Protein AF-D2S4V4-F1 (afdb_monomer)

Foldseek 3Di:
DPPPVVVVVVVVVPPPPPPDPDPDPFDDDDDDDDDDPPPGDDDFDAWAQAAWEWDWDDDPQDKIKIKTKDFFTQRPVRHTFQWKQKDKDFDADPDDQPDWQQQDAQALNDGRTRGAPDRPDRMDIIMGMDSDDRHWMKMWMWGHHNPDIHHIYPIYDTDD

Secondary structure (DSSP, 8-state):
--SSHHHHHHHHTTS----PPPPP--------SSS------PPPPP---SPPEEEEE--TTSPEEEEEEEEPP-TBTTBPPSEEEEEEEESS------EESTT-EEETTEEEEE--S-TTSSEEEEEEEESS---SEEEEEEEEETTEE-PPPPPPPPB-

Solvent-accessible surface area (backbone atoms only — not comparable to full-atom values): 9444 Å² total; per-residue (Å²): 142,73,78,69,64,60,62,54,57,64,62,64,70,71,72,76,69,75,85,66,81,74,79,75,89,75,77,77,80,91,72,96,60,98,62,90,75,82,74,70,76,71,84,74,46,70,33,50,63,68,47,35,50,72,50,75,44,71,51,84,80,45,61,28,38,37,44,40,35,37,71,53,37,44,56,63,91,68,40,53,34,60,26,30,37,58,47,78,48,39,73,65,42,87,74,74,69,84,31,60,54,38,32,38,41,73,44,81,84,41,71,32,29,24,63,58,95,57,46,82,41,73,56,48,74,37,33,39,42,42,61,70,80,36,56,46,33,30,37,29,48,20,37,21,48,75,77,47,70,48,39,61,19,37,62,24,72,76,43,111

Nearest PDB structures (foldseek):
  3wyr-assembly1_A  TM=5.298E-01  e=1.414E+00  Homo sapiens
  7uwk-assembly1_K  TM=3.958E-01  e=1.198E+00  Homo sapiens
  6hn5-assembly1_F  TM=3.243E-01  e=8.131E-01  Homo sapiens
  7uwk-assembly1_D  TM=3.938E-01  e=2.599E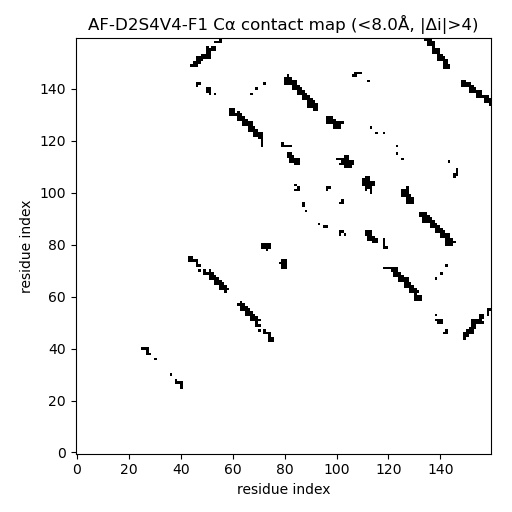+00  Homo sapiens

Sequence (160 aa):
MHSRLLAVLALLALAAGAPGPLPEAAAAWAVSGAGPATGAATVMPAGSPVAPTVSAEGVYPAARTFTVTWNTARPFGGRPATGYVLTRTATLSSAAMDTGTCRGTVTDGVPGVYVPASPGAATQTCTDSTTLYLGAVRYTVTPVHGRWVGAASAASAAVF

Radius of gyration: 24.33 Å; Cα contacts (8 Å, |Δi|>4): 304; chains: 1; bounding box: 82×25×61 Å

Organism: Geodermatophilus obscurus (strain ATCC 25078 / DSM 43160 / JCM 3152 / CCUG 61914 / KCC A-0152 / KCTC 9177 / NBRC 13315 / NRRL B-3577 / G-20) (NCBI:txid526225)

Mean predicted aligned error: 13.36 Å

pLDDT: mean 79.14, std 20.1, range [39.47, 97.94]

Structure (mmCIF, N/CA/C/O backbone):
data_AF-D2S4V4-F1
#
_entry.id   AF-D2S4V4-F1
#
loop_
_atom_site.group_PDB
_atom_site.id
_atom_site.type_symbol
_atom_site.label_atom_id
_atom_site.label_alt_id
_atom_site.label_comp_id
_atom_site.label_asym_id
_atom_site.label_entity_id
_atom_site.label_seq_id
_atom_site.pdbx_PDB_ins_code
_atom_site.Cartn_x
_atom_site.Cartn_y
_atom_site.Cartn_z
_atom_site.occupancy
_atom_site.B_iso_or_equiv
_atom_site.auth_seq_id
_atom_site.auth_comp_id
_atom_site.auth_asym_id
_atom_site.auth_atom_id
_atom_site.pdbx_PDB_model_num
ATOM 1 N N . MET A 1 1 ? -64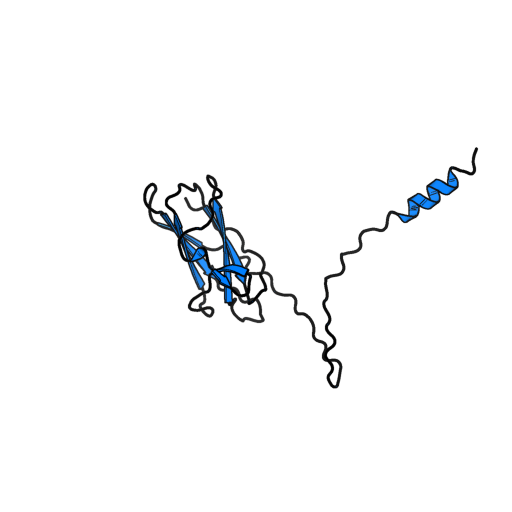.464 3.480 -26.922 1.00 50.47 1 MET A N 1
ATOM 2 C CA . MET A 1 1 ? -62.983 3.390 -26.948 1.00 50.47 1 MET A CA 1
ATOM 3 C C . MET A 1 1 ? -62.285 4.527 -26.171 1.00 50.47 1 MET A C 1
ATOM 5 O O . MET A 1 1 ? -61.149 4.836 -26.480 1.00 50.47 1 MET A O 1
ATOM 9 N N . HIS A 1 2 ? -62.901 5.109 -25.126 1.00 48.31 2 HIS A N 1
ATOM 10 C CA . HIS A 1 2 ? -62.308 6.217 -24.344 1.00 48.31 2 HIS A CA 1
ATOM 11 C C . HIS A 1 2 ? -62.018 5.876 -22.863 1.00 48.31 2 HIS A C 1
ATOM 13 O O . HIS A 1 2 ? -61.277 6.596 -22.208 1.00 48.31 2 HIS A O 1
ATOM 19 N N . SER A 1 3 ? -62.520 4.752 -22.332 1.00 50.19 3 SER A N 1
ATOM 20 C CA . SER A 1 3 ? -62.363 4.404 -20.901 1.00 50.19 3 SER A CA 1
ATOM 21 C C . SER A 1 3 ? -61.163 3.516 -20.562 1.00 50.19 3 SER A C 1
ATOM 23 O O . SER A 1 3 ? -60.927 3.255 -19.389 1.00 50.19 3 SER A O 1
ATOM 25 N N . ARG A 1 4 ? -60.396 3.029 -21.549 1.00 41.81 4 ARG A N 1
ATOM 26 C CA . ARG A 1 4 ? -59.207 2.189 -21.287 1.00 41.81 4 ARG A CA 1
ATOM 27 C C . ARG A 1 4 ? -57.898 2.980 -21.200 1.00 41.81 4 ARG A C 1
ATOM 29 O O . ARG A 1 4 ? -56.954 2.487 -20.601 1.00 41.81 4 ARG A O 1
ATOM 36 N N . LEU A 1 5 ? -57.853 4.203 -21.735 1.00 44.34 5 LEU A N 1
ATOM 37 C CA . LEU A 1 5 ? -56.656 5.054 -21.692 1.00 44.34 5 LEU A CA 1
ATOM 38 C C . LEU A 1 5 ? -56.436 5.715 -20.320 1.00 44.34 5 LEU A C 1
ATOM 40 O O . LEU A 1 5 ? -55.294 5.872 -19.8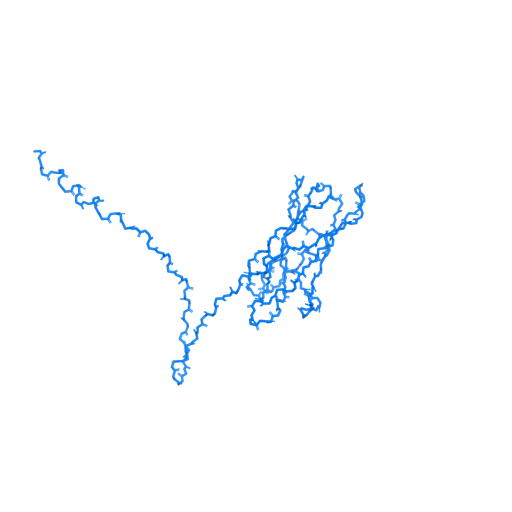98 1.00 44.34 5 LEU A O 1
ATOM 44 N N . LEU A 1 6 ? -57.509 6.043 -19.591 1.00 45.16 6 LEU A N 1
ATOM 45 C CA . LEU A 1 6 ? -57.411 6.689 -18.274 1.00 45.16 6 LEU A CA 1
ATOM 46 C C . LEU A 1 6 ? -56.884 5.749 -17.177 1.00 45.16 6 LEU A C 1
ATOM 48 O O . LEU A 1 6 ? -56.154 6.190 -16.295 1.00 45.16 6 LEU A O 1
ATOM 52 N N . ALA A 1 7 ? -57.185 4.450 -17.261 1.00 45.41 7 ALA A N 1
ATOM 53 C CA . ALA A 1 7 ? -56.696 3.462 -16.297 1.00 45.41 7 ALA A CA 1
ATOM 54 C C . ALA A 1 7 ? -55.183 3.195 -16.423 1.00 45.41 7 ALA A C 1
ATOM 56 O O . ALA A 1 7 ? -54.532 2.875 -15.433 1.00 45.41 7 ALA A O 1
ATOM 57 N N . VAL A 1 8 ? -54.610 3.360 -17.621 1.00 48.16 8 VAL A N 1
ATOM 58 C CA . VAL A 1 8 ? -53.173 3.132 -17.855 1.00 48.16 8 VAL A CA 1
ATOM 59 C C . VAL A 1 8 ? -52.338 4.321 -17.367 1.00 48.16 8 VAL A C 1
ATOM 61 O O . VAL A 1 8 ? -51.286 4.122 -16.767 1.00 48.16 8 VAL A O 1
ATOM 64 N N . LEU A 1 9 ? -52.834 5.553 -17.530 1.00 44.16 9 LEU A N 1
ATOM 65 C CA . LEU A 1 9 ? -52.153 6.761 -17.041 1.00 44.16 9 LEU A CA 1
ATOM 66 C C . LEU A 1 9 ? -52.116 6.856 -15.506 1.00 44.16 9 LEU A C 1
ATOM 68 O O . LEU A 1 9 ? -51.138 7.358 -14.959 1.00 44.16 9 LEU A O 1
ATOM 72 N N . ALA A 1 10 ? -53.121 6.320 -14.805 1.00 44.56 10 ALA A N 1
ATOM 73 C CA . ALA A 1 10 ? -53.131 6.295 -13.341 1.00 44.56 10 ALA A CA 1
ATOM 74 C C . ALA A 1 10 ? -52.120 5.296 -12.738 1.00 44.56 10 ALA A C 1
ATOM 76 O O . ALA A 1 10 ? -51.615 5.535 -11.643 1.00 44.56 10 ALA A O 1
ATOM 77 N N . LEU A 1 11 ? -51.775 4.209 -13.445 1.00 42.97 11 LEU A N 1
ATOM 78 C CA . LEU A 1 11 ? -50.774 3.244 -12.966 1.00 42.97 11 LEU A CA 1
ATOM 79 C C . LEU A 1 11 ? -49.322 3.701 -13.187 1.00 42.97 11 LEU A C 1
ATOM 81 O O . LEU A 1 11 ? -48.438 3.296 -12.437 1.00 42.97 11 LEU A O 1
ATOM 85 N N . LEU A 1 12 ? -49.061 4.553 -14.180 1.00 39.47 12 LEU A N 1
ATOM 86 C CA . LEU A 1 12 ? -47.707 5.044 -14.481 1.00 39.47 12 LEU A CA 1
ATOM 87 C C . LEU A 1 12 ? -47.233 6.169 -13.546 1.00 39.47 12 LEU A C 1
ATOM 89 O O . LEU A 1 12 ? -46.035 6.431 -13.473 1.00 39.47 12 LEU A O 1
ATOM 93 N N . ALA A 1 13 ? -48.137 6.793 -12.787 1.00 43.94 13 ALA A N 1
ATOM 94 C CA . ALA A 1 13 ? -47.791 7.855 -11.842 1.00 43.94 13 ALA A CA 1
ATOM 95 C C . ALA A 1 13 ? -47.228 7.347 -10.496 1.00 43.94 13 ALA A C 1
ATOM 97 O O . ALA A 1 13 ? -46.695 8.145 -9.730 1.00 43.94 13 ALA A O 1
ATOM 98 N N . LEU A 1 14 ? -47.303 6.041 -10.199 1.00 45.00 14 LEU A N 1
ATOM 99 C CA . LEU A 1 14 ? -46.824 5.476 -8.924 1.00 45.00 14 LEU A CA 1
ATOM 100 C C . LEU A 1 14 ? -45.382 4.939 -8.951 1.00 45.00 14 LEU A C 1
ATOM 102 O O . LEU A 1 14 ? -44.865 4.553 -7.907 1.00 45.00 14 LEU A O 1
ATOM 106 N N . ALA A 1 15 ? -44.717 4.907 -10.109 1.00 43.66 15 ALA A N 1
ATOM 107 C CA . ALA A 1 15 ? -43.388 4.295 -10.239 1.00 43.66 15 ALA A CA 1
ATOM 108 C C . ALA A 1 15 ? -42.215 5.288 -10.123 1.00 43.66 15 ALA A C 1
ATOM 110 O O . ALA A 1 15 ? -41.062 4.868 -10.091 1.00 43.66 15 ALA A O 1
ATOM 111 N N . ALA A 1 16 ? -42.482 6.594 -10.027 1.00 45.94 16 ALA A N 1
ATOM 112 C CA . ALA A 1 16 ? -41.454 7.623 -9.858 1.00 45.94 16 ALA A CA 1
ATOM 113 C C . ALA A 1 16 ? -41.247 7.980 -8.374 1.00 45.94 16 ALA A C 1
ATOM 115 O O . ALA A 1 16 ? -41.271 9.145 -7.983 1.00 45.94 16 ALA A O 1
ATOM 116 N N . GLY A 1 17 ? -41.060 6.965 -7.529 1.00 42.53 17 GLY A N 1
ATOM 117 C CA . GLY A 1 17 ? -40.473 7.170 -6.211 1.00 42.53 17 GLY A CA 1
ATOM 118 C C . GLY A 1 17 ? -38.992 7.472 -6.399 1.00 42.53 17 GLY A C 1
ATOM 119 O O . GLY A 1 17 ? -38.233 6.590 -6.795 1.00 42.53 17 GLY A O 1
ATOM 120 N N . ALA A 1 18 ? -38.584 8.720 -6.167 1.00 49.22 18 ALA A N 1
ATOM 121 C CA . ALA A 1 18 ? -37.174 9.080 -6.101 1.00 49.22 18 ALA A CA 1
ATOM 122 C C . ALA A 1 18 ? -36.449 8.112 -5.146 1.00 49.22 18 ALA A C 1
ATOM 124 O O . ALA A 1 18 ? -36.983 7.841 -4.064 1.00 49.22 18 ALA A O 1
ATOM 125 N N . PRO A 1 19 ? -35.264 7.579 -5.496 1.00 46.03 19 PRO A N 1
ATOM 126 C CA . PRO A 1 19 ? -34.482 6.821 -4.539 1.00 46.03 19 PRO A CA 1
ATOM 127 C C . PRO A 1 19 ? -34.076 7.796 -3.433 1.00 46.03 19 PRO A C 1
ATOM 129 O O . PRO A 1 19 ? -33.209 8.649 -3.621 1.00 46.03 19 PRO A O 1
ATOM 132 N N . GLY A 1 20 ? -34.757 7.714 -2.290 1.00 55.31 20 GLY A N 1
ATOM 133 C CA . GLY A 1 20 ? -34.276 8.336 -1.066 1.00 55.31 20 GLY A CA 1
ATOM 134 C C . GLY A 1 20 ? -32.854 7.843 -0.777 1.00 55.31 20 GLY A C 1
ATOM 135 O O . GLY A 1 20 ? -32.475 6.764 -1.249 1.00 55.31 20 GLY A O 1
ATOM 136 N N . PRO A 1 21 ? -32.044 8.620 -0.039 1.00 53.66 21 PRO A N 1
ATOM 137 C CA . PRO A 1 21 ? -30.717 8.172 0.351 1.00 53.66 21 PRO A CA 1
ATOM 138 C C . PRO A 1 21 ? -30.838 6.792 1.002 1.00 53.66 21 PRO A C 1
ATOM 140 O O . PRO A 1 21 ? -31.703 6.578 1.855 1.00 53.66 21 PRO A O 1
ATOM 143 N N . LEU A 1 22 ? -30.016 5.848 0.530 1.00 49.88 22 LEU A N 1
ATOM 144 C CA . LEU A 1 22 ? -29.941 4.497 1.079 1.00 49.88 22 LEU A CA 1
ATOM 145 C C . LEU A 1 22 ? -29.850 4.612 2.607 1.00 49.88 22 LEU A C 1
ATOM 147 O O . LEU A 1 22 ? -29.037 5.415 3.076 1.00 49.88 22 LEU A O 1
ATOM 151 N N . PRO A 1 23 ? -30.661 3.869 3.384 1.00 48.50 23 PRO A N 1
ATOM 152 C CA . PRO A 1 23 ? -30.498 3.867 4.825 1.00 48.50 23 PRO A CA 1
ATOM 153 C C . PRO A 1 23 ? -29.054 3.468 5.119 1.00 48.50 23 PRO A C 1
ATOM 155 O O . PRO A 1 23 ? -28.593 2.404 4.696 1.00 48.50 23 PRO A O 1
ATOM 158 N N . GLU A 1 24 ? -28.327 4.360 5.789 1.00 52.94 24 GLU A N 1
ATOM 159 C CA . GLU A 1 24 ? -27.032 4.045 6.369 1.00 52.94 24 GLU A CA 1
ATOM 160 C C . GLU A 1 24 ? -27.220 2.764 7.184 1.00 52.94 24 GLU A C 1
ATOM 162 O O . GLU A 1 24 ? -28.155 2.664 7.983 1.00 52.94 24 GLU A O 1
ATOM 167 N N . ALA A 1 25 ? -26.415 1.739 6.900 1.00 47.47 25 ALA A N 1
ATOM 168 C CA . ALA A 1 25 ? -26.528 0.444 7.552 1.00 47.47 25 ALA A CA 1
ATOM 169 C C . ALA A 1 25 ? -26.142 0.587 9.034 1.00 47.47 25 ALA A C 1
ATOM 171 O O . ALA A 1 25 ? -25.008 0.334 9.429 1.00 47.47 25 ALA A O 1
ATOM 172 N N . ALA A 1 26 ? -27.090 1.027 9.856 1.00 52.75 26 ALA A N 1
ATOM 173 C CA . ALA A 1 26 ? -26.942 1.142 11.292 1.00 52.75 26 ALA A CA 1
ATOM 174 C C . ALA A 1 26 ? -27.305 -0.204 11.928 1.00 52.75 26 ALA A C 1
ATOM 176 O O . ALA A 1 26 ? -28.470 -0.595 11.988 1.00 52.75 26 ALA A O 1
ATOM 177 N N . ALA A 1 27 ? -26.295 -0.930 12.402 1.00 47.78 27 ALA A N 1
ATOM 178 C CA . ALA A 1 27 ? -26.500 -2.105 13.237 1.00 47.78 27 ALA A CA 1
ATOM 179 C C . ALA A 1 27 ? -26.632 -1.662 14.702 1.00 47.78 27 ALA A C 1
ATOM 181 O O . ALA A 1 27 ? -25.669 -1.171 15.291 1.00 47.78 27 ALA A O 1
ATOM 182 N N . ALA A 1 28 ? -27.816 -1.841 15.291 1.00 49.47 28 ALA A N 1
ATOM 183 C CA . ALA A 1 28 ? -28.050 -1.670 16.722 1.00 49.47 28 ALA A CA 1
ATOM 184 C C . ALA A 1 28 ? -28.248 -3.048 17.365 1.00 49.47 28 ALA A C 1
ATOM 186 O O . ALA A 1 28 ? -29.117 -3.812 16.948 1.00 49.47 28 ALA A O 1
ATOM 187 N N . TRP A 1 29 ? -27.448 -3.368 18.382 1.00 48.81 29 TRP A N 1
ATOM 188 C CA . TRP A 1 29 ? -27.580 -4.606 19.151 1.00 48.81 29 TRP A CA 1
ATOM 189 C C . TRP A 1 29 ? -28.123 -4.262 20.538 1.00 48.81 29 TRP A C 1
ATOM 191 O O . TRP A 1 29 ? -27.530 -3.456 21.254 1.00 48.81 29 TRP A O 1
ATOM 201 N N . ALA A 1 30 ? -29.257 -4.854 20.918 1.00 44.78 30 ALA A N 1
ATOM 202 C CA . ALA A 1 30 ? -29.805 -4.704 22.261 1.00 44.78 30 ALA A CA 1
ATOM 203 C C . ALA A 1 30 ? -28.958 -5.523 23.248 1.00 44.78 30 ALA A C 1
ATOM 205 O O . ALA A 1 30 ? -28.883 -6.745 23.136 1.00 44.78 30 ALA A O 1
ATOM 206 N N . VAL A 1 31 ? -28.319 -4.859 24.212 1.00 51.66 31 VAL A N 1
ATOM 207 C CA . VAL A 1 31 ? -27.613 -5.522 25.317 1.00 51.66 31 VAL A CA 1
ATOM 208 C C . VAL A 1 31 ? -28.526 -5.501 26.541 1.00 51.66 31 VAL A C 1
ATOM 210 O O . VAL A 1 31 ? -29.024 -4.445 26.925 1.00 51.66 31 VAL A O 1
ATOM 213 N N . SER A 1 32 ? -28.769 -6.656 27.161 1.00 45.47 32 SER A N 1
ATOM 214 C CA . SER A 1 32 ? -29.535 -6.741 28.408 1.00 45.47 32 SER A CA 1
ATOM 215 C C . SER A 1 32 ? -28.685 -6.248 29.586 1.00 45.47 32 SER A C 1
ATOM 217 O O . SER A 1 32 ? -27.797 -6.960 30.053 1.00 45.47 32 SER A O 1
ATOM 219 N N . GLY A 1 33 ? -28.960 -5.033 30.060 1.00 50.88 33 GLY A N 1
ATOM 220 C CA . GLY A 1 33 ? -28.356 -4.406 31.238 1.00 50.88 33 GLY A CA 1
ATOM 221 C C . GLY A 1 33 ? -29.261 -3.294 31.784 1.00 50.88 33 GLY A C 1
ATOM 222 O O . GLY A 1 33 ? -30.128 -2.796 31.068 1.00 50.88 33 GLY A O 1
ATOM 223 N N . ALA A 1 34 ? -29.113 -2.945 33.065 1.00 49.06 34 ALA A N 1
ATOM 224 C CA . ALA A 1 34 ? -29.925 -1.929 33.737 1.00 49.06 34 ALA A CA 1
ATOM 225 C C . ALA A 1 34 ? -29.726 -0.536 33.102 1.00 49.06 34 ALA A C 1
ATOM 227 O O . ALA A 1 34 ? -28.774 0.172 33.417 1.00 49.06 34 ALA A O 1
ATOM 228 N N . GLY A 1 35 ? -30.645 -0.162 32.210 1.00 49.84 35 GLY A N 1
ATOM 229 C CA . GLY A 1 35 ? -30.660 1.115 31.495 1.00 49.84 35 GLY A CA 1
ATOM 230 C C . GLY A 1 35 ? -30.179 0.983 30.043 1.00 49.84 35 GLY A C 1
ATOM 231 O O . GLY A 1 35 ? -29.268 0.201 29.771 1.00 49.84 35 GLY A O 1
ATOM 232 N N . PRO A 1 36 ? -30.777 1.719 29.086 1.00 47.56 36 PRO A N 1
ATOM 233 C CA . PRO A 1 36 ? -30.343 1.686 27.697 1.00 47.56 36 PRO A CA 1
ATOM 234 C C . PRO A 1 36 ? -28.951 2.314 27.597 1.00 47.56 36 PRO A C 1
ATOM 236 O O . PRO A 1 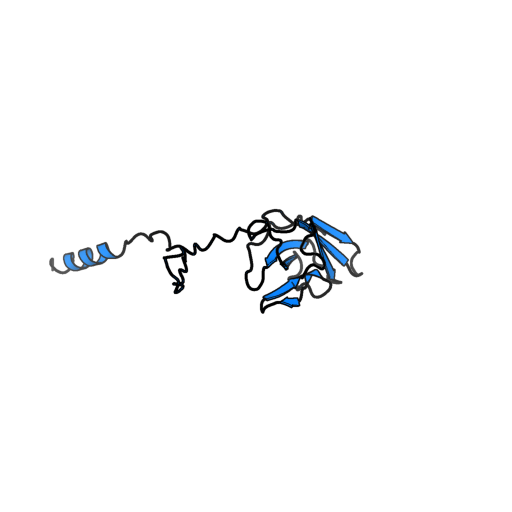36 ? -28.803 3.530 27.498 1.00 47.56 36 PRO A O 1
ATOM 239 N N . ALA A 1 37 ? -27.910 1.485 27.625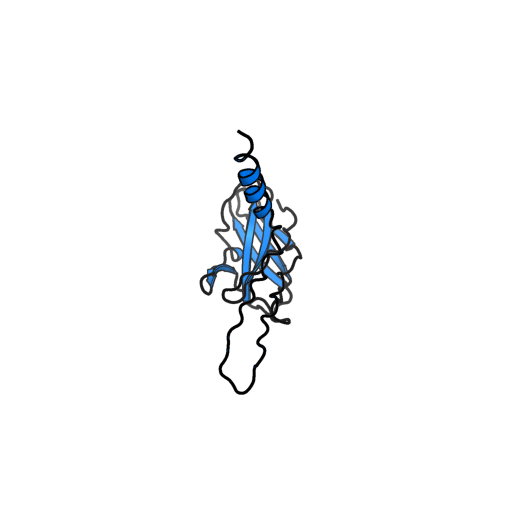 1.00 48.34 37 ALA A N 1
ATOM 240 C CA . ALA A 1 37 ? -26.611 1.896 27.132 1.00 48.34 37 ALA A CA 1
ATOM 241 C C . ALA A 1 37 ? -26.757 2.073 25.617 1.00 48.34 37 ALA A C 1
ATOM 243 O O . ALA A 1 37 ? -26.878 1.099 24.873 1.00 48.34 37 ALA A O 1
ATOM 244 N N . THR A 1 38 ? -26.801 3.320 25.156 1.00 45.25 38 THR A N 1
ATOM 245 C CA . THR A 1 38 ? -26.723 3.651 23.735 1.00 45.25 38 THR A CA 1
ATOM 246 C C . THR A 1 38 ? -25.333 3.278 23.228 1.00 45.25 38 THR A C 1
ATOM 248 O O . THR A 1 38 ? -24.401 4.078 23.229 1.00 45.25 38 THR A O 1
ATOM 251 N N . GLY A 1 39 ? -25.171 2.025 22.808 1.00 48.78 39 GLY A N 1
ATOM 252 C CA . GLY A 1 39 ? -24.033 1.609 22.004 1.00 48.78 39 GLY A CA 1
ATOM 253 C C . GLY A 1 39 ? -24.160 2.245 20.626 1.00 48.78 39 GLY A C 1
ATOM 254 O O . GLY A 1 39 ? -24.834 1.701 19.757 1.00 48.78 39 GLY A O 1
ATOM 255 N N . ALA A 1 40 ? -23.563 3.417 20.431 1.00 53.06 40 ALA A N 1
ATOM 256 C CA . ALA A 1 40 ? -23.446 4.003 19.105 1.00 53.06 40 ALA A CA 1
ATOM 257 C C . ALA A 1 40 ? -22.310 3.294 18.356 1.00 53.06 40 ALA A C 1
ATOM 259 O O . ALA A 1 40 ? -21.170 3.264 18.826 1.00 53.06 40 ALA A O 1
ATOM 260 N N . ALA A 1 41 ? -22.613 2.727 17.188 1.00 54.97 41 ALA A N 1
ATOM 261 C CA . ALA A 1 41 ? -21.581 2.339 16.240 1.00 54.97 41 ALA A CA 1
ATOM 262 C C . ALA A 1 41 ? -20.845 3.617 15.820 1.00 54.97 41 ALA A C 1
ATOM 264 O O . ALA A 1 41 ? -21.435 4.506 15.209 1.00 54.97 41 ALA A O 1
ATOM 265 N N . THR A 1 42 ? -19.576 3.748 16.202 1.00 55.22 42 THR A N 1
ATOM 266 C CA . THR A 1 42 ? -18.771 4.866 15.714 1.00 55.22 42 THR A CA 1
ATOM 267 C C . THR A 1 42 ? -18.451 4.612 14.247 1.00 55.22 42 THR A C 1
ATOM 269 O O . THR A 1 42 ? -18.091 3.489 13.878 1.00 55.22 42 THR A O 1
ATOM 272 N N . VAL A 1 43 ? -18.580 5.643 13.410 1.00 59.31 43 VAL A N 1
ATOM 273 C CA . VAL A 1 43 ? -18.142 5.576 12.014 1.00 59.31 43 VAL A CA 1
ATOM 274 C C . VAL A 1 43 ? -16.664 5.219 12.020 1.00 59.31 43 VAL A C 1
ATOM 276 O O . VAL A 1 43 ? -15.835 5.935 12.586 1.00 59.31 43 VAL A O 1
ATOM 279 N N . MET A 1 44 ? -16.337 4.079 11.423 1.00 59.38 44 MET A N 1
ATOM 280 C CA . MET A 1 44 ? -14.955 3.645 11.312 1.00 59.38 44 MET A CA 1
ATOM 281 C C . MET A 1 44 ? -14.231 4.608 10.374 1.00 59.38 44 MET A C 1
ATOM 283 O O . MET A 1 44 ? -14.673 4.766 9.233 1.00 59.38 4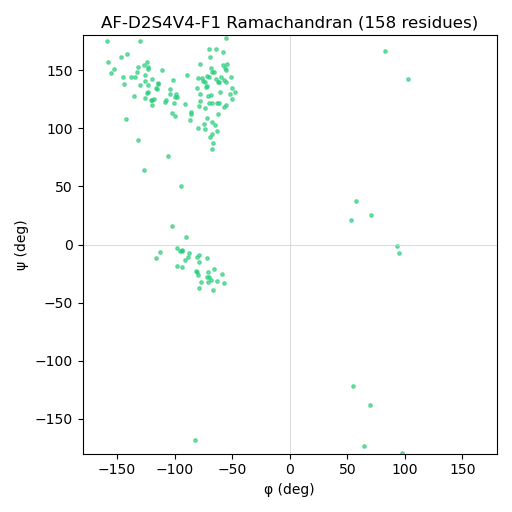4 MET A O 1
ATOM 287 N N . PRO A 1 45 ? -13.153 5.276 10.818 1.00 60.06 45 PRO A N 1
ATOM 288 C CA . PRO A 1 45 ? -12.462 6.233 9.978 1.00 60.06 45 PRO A CA 1
ATOM 289 C C . PRO A 1 45 ? -11.994 5.581 8.686 1.00 60.06 45 PRO A C 1
ATOM 291 O O . PRO A 1 45 ? -11.504 4.445 8.681 1.00 60.06 45 PRO A O 1
ATOM 294 N N . ALA A 1 46 ? -12.096 6.340 7.596 1.00 59.56 46 ALA A N 1
ATOM 295 C CA . ALA A 1 46 ? -11.363 6.027 6.385 1.00 59.56 46 ALA A CA 1
ATOM 296 C C . ALA A 1 46 ? -9.879 5.823 6.748 1.00 59.56 46 ALA A C 1
ATOM 298 O O . ALA A 1 46 ? -9.353 6.475 7.657 1.00 59.56 46 ALA A O 1
ATOM 299 N N . GLY A 1 47 ? -9.210 4.885 6.072 1.00 59.97 47 GLY A N 1
ATOM 300 C CA . GLY A 1 47 ? -7.767 4.706 6.217 1.00 59.97 47 GLY A CA 1
ATOM 301 C C . GLY A 1 47 ? -6.997 6.002 5.924 1.00 59.97 47 GLY A C 1
ATOM 302 O O . GLY A 1 47 ? -7.571 7.028 5.564 1.00 59.97 47 GLY A O 1
ATOM 303 N N . SER A 1 48 ? -5.672 5.978 6.072 1.00 68.88 48 SER A N 1
ATOM 304 C CA . SER A 1 48 ? -4.866 7.156 5.728 1.00 68.88 48 SER A CA 1
ATOM 305 C C . SER A 1 48 ? -4.986 7.454 4.225 1.00 68.88 48 SER A C 1
ATOM 307 O O . SER A 1 48 ? -4.608 6.593 3.430 1.00 68.88 48 SER A O 1
ATOM 309 N N . PRO A 1 49 ? -5.437 8.653 3.801 1.00 75.38 49 PRO A N 1
ATOM 310 C CA . PRO A 1 49 ? -5.486 9.002 2.380 1.00 75.38 49 PRO A CA 1
ATOM 311 C C . PRO A 1 49 ? -4.086 9.244 1.793 1.00 75.38 49 PRO A C 1
ATOM 313 O O . PRO A 1 49 ? -3.932 9.342 0.578 1.00 75.38 49 PRO A O 1
ATOM 316 N N . VAL A 1 50 ? -3.060 9.357 2.640 1.00 88.00 50 VAL A N 1
ATOM 317 C CA . VAL A 1 50 ? -1.692 9.698 2.241 1.00 88.00 50 VAL A CA 1
ATOM 318 C C . VAL A 1 50 ? -1.054 8.540 1.481 1.00 88.00 50 VAL A C 1
ATOM 320 O O . VAL A 1 50 ? -1.021 7.414 1.976 1.00 88.00 50 VAL A O 1
ATOM 323 N N . ALA A 1 51 ? -0.521 8.836 0.296 1.00 94.88 51 ALA A N 1
ATOM 324 C CA . ALA A 1 51 ? 0.171 7.856 -0.527 1.00 94.88 51 ALA A CA 1
ATOM 325 C C . ALA A 1 51 ? 1.452 7.335 0.155 1.00 94.88 51 ALA A C 1
ATOM 327 O O . ALA A 1 51 ? 2.170 8.123 0.780 1.00 94.88 51 ALA A O 1
ATOM 328 N N . PRO A 1 52 ? 1.778 6.038 0.013 1.00 97.06 52 PRO A N 1
ATOM 329 C CA . PRO A 1 52 ? 3.055 5.511 0.468 1.00 97.06 52 PRO A CA 1
ATOM 330 C C . PRO A 1 52 ? 4.204 6.053 -0.391 1.00 97.06 52 PRO A C 1
ATOM 332 O O . PRO A 1 52 ? 4.044 6.333 -1.585 1.00 97.06 52 PRO A O 1
ATOM 335 N N . THR A 1 53 ? 5.385 6.155 0.208 1.00 97.88 53 THR A N 1
ATOM 336 C CA . THR A 1 53 ? 6.637 6.383 -0.513 1.00 97.88 53 THR A CA 1
ATOM 337 C C . THR A 1 53 ? 7.246 5.047 -0.913 1.00 97.88 53 THR A C 1
ATOM 339 O O . THR A 1 53 ? 7.103 4.044 -0.213 1.00 97.88 53 THR A O 1
ATOM 342 N N . VAL A 1 54 ? 7.897 5.017 -2.073 1.00 97.69 54 VAL A N 1
ATOM 343 C CA . VAL A 1 54 ? 8.467 3.792 -2.637 1.00 97.69 54 VAL A CA 1
ATOM 344 C C . VAL A 1 54 ? 9.860 4.106 -3.153 1.00 97.69 54 VAL A C 1
ATOM 346 O O . VAL A 1 54 ? 10.029 5.039 -3.937 1.00 97.69 54 VAL A O 1
ATOM 349 N N . SER A 1 55 ? 10.846 3.326 -2.725 1.00 96.44 55 SER A N 1
ATOM 350 C CA . SER A 1 55 ? 12.167 3.275 -3.351 1.00 96.44 55 SER A CA 1
ATOM 351 C C . SER A 1 55 ? 12.350 1.931 -4.045 1.00 96.44 55 SER A C 1
ATOM 353 O O . SER A 1 55 ? 11.763 0.930 -3.636 1.00 96.44 55 SER A O 1
ATOM 355 N N . ALA A 1 56 ? 13.136 1.914 -5.117 1.00 93.56 56 ALA A N 1
ATOM 356 C CA . ALA A 1 56 ? 13.478 0.696 -5.833 1.00 93.56 56 ALA A CA 1
ATOM 357 C C . ALA A 1 56 ? 14.993 0.533 -5.885 1.00 93.56 56 ALA A C 1
ATOM 359 O O . ALA A 1 56 ? 15.722 1.483 -6.167 1.00 93.56 56 ALA A O 1
ATOM 360 N N . GLU A 1 57 ? 15.441 -0.691 -5.656 1.00 93.50 57 GLU A N 1
ATOM 361 C CA . GLU A 1 57 ? 16.829 -1.109 -5.777 1.00 93.50 57 GLU A CA 1
ATOM 362 C C . GLU A 1 57 ? 16.929 -2.324 -6.701 1.00 93.50 57 GLU A C 1
ATOM 364 O O . GLU A 1 57 ? 15.977 -3.095 -6.858 1.00 93.50 57 GLU A O 1
ATOM 369 N N . GLY A 1 58 ? 18.097 -2.497 -7.315 1.00 88.44 58 GLY A N 1
ATOM 370 C CA . GLY A 1 58 ? 18.323 -3.528 -8.322 1.00 88.44 58 GLY A CA 1
ATOM 371 C C . GLY A 1 58 ? 17.853 -3.123 -9.722 1.00 88.44 58 GLY A C 1
ATOM 372 O O . GLY A 1 58 ? 17.156 -2.127 -9.930 1.00 88.44 58 GLY A O 1
ATOM 373 N N . VAL A 1 59 ? 18.283 -3.909 -10.705 1.00 82.81 59 VAL A N 1
ATOM 374 C CA . VAL A 1 59 ? 17.999 -3.697 -12.127 1.00 82.81 59 VAL A CA 1
ATOM 375 C C . VAL A 1 59 ? 17.665 -5.025 -12.786 1.00 82.81 59 VAL A C 1
ATOM 377 O O . VAL A 1 59 ? 18.260 -6.052 -12.470 1.00 82.81 59 VAL A O 1
ATOM 380 N N . TYR A 1 60 ? 16.740 -5.002 -13.738 1.00 75.50 60 TYR A N 1
ATOM 381 C CA . TYR A 1 60 ? 16.461 -6.161 -14.581 1.00 75.50 60 TYR A CA 1
ATOM 382 C C . TYR A 1 60 ? 17.713 -6.545 -15.406 1.00 75.50 60 TYR A C 1
ATOM 384 O O . TYR A 1 60 ? 18.387 -5.639 -15.905 1.00 75.50 60 TYR A O 1
ATOM 392 N N . PRO A 1 61 ? 18.041 -7.844 -15.589 1.00 79.44 61 PRO A N 1
ATOM 393 C CA . PRO A 1 61 ? 17.269 -9.038 -15.214 1.00 79.44 61 PRO A CA 1
ATOM 394 C C . PRO A 1 61 ? 17.545 -9.593 -13.808 1.00 79.44 61 PRO A C 1
ATOM 396 O O . PRO A 1 61 ? 17.036 -10.660 -13.468 1.00 79.44 61 PRO A O 1
ATOM 399 N N . ALA A 1 62 ? 18.343 -8.910 -12.983 1.00 87.06 62 ALA A N 1
ATOM 400 C CA . ALA A 1 62 ? 18.490 -9.287 -11.581 1.00 87.06 62 ALA A CA 1
ATOM 401 C C . ALA A 1 62 ? 17.200 -8.990 -10.793 1.00 87.06 62 ALA A C 1
ATOM 403 O O . ALA A 1 62 ? 16.286 -8.315 -11.275 1.00 87.06 62 ALA A O 1
ATOM 404 N N . ALA A 1 63 ? 17.124 -9.508 -9.564 1.00 88.50 63 ALA A N 1
ATOM 405 C CA . ALA A 1 63 ? 16.007 -9.214 -8.680 1.00 88.50 63 ALA A CA 1
ATOM 406 C C . ALA A 1 63 ? 15.937 -7.708 -8.395 1.00 88.50 63 ALA A C 1
ATOM 408 O O . ALA A 1 63 ? 16.931 -7.072 -8.040 1.00 88.50 63 ALA A O 1
ATOM 409 N N . ARG A 1 64 ? 14.737 -7.162 -8.541 1.00 92.12 64 ARG A N 1
ATOM 410 C CA . ARG A 1 64 ? 14.388 -5.798 -8.190 1.00 92.12 64 ARG A CA 1
ATOM 411 C C . ARG A 1 64 ? 13.602 -5.810 -6.892 1.00 92.12 64 ARG A C 1
ATOM 413 O O . ARG A 1 64 ? 12.684 -6.616 -6.751 1.00 92.12 64 ARG A O 1
ATOM 420 N N . THR A 1 65 ? 13.950 -4.928 -5.967 1.00 94.81 65 THR A N 1
ATOM 421 C CA . THR A 1 65 ? 13.298 -4.820 -4.660 1.00 94.81 65 THR A CA 1
ATOM 422 C C . THR A 1 65 ? 12.699 -3.436 -4.508 1.00 94.81 65 THR A C 1
ATOM 424 O O . THR A 1 65 ? 13.397 -2.433 -4.625 1.00 94.81 65 THR A O 1
ATOM 427 N N . PHE A 1 66 ? 11.402 -3.391 -4.238 1.00 95.62 66 PHE A N 1
ATOM 428 C CA . PHE A 1 66 ? 10.652 -2.193 -3.912 1.00 95.62 66 PHE A CA 1
ATOM 429 C C . PHE A 1 66 ? 10.464 -2.127 -2.398 1.00 95.62 66 PHE A C 1
ATOM 431 O O . PHE A 1 66 ? 9.874 -3.029 -1.803 1.00 95.62 66 PHE A O 1
ATOM 438 N N . THR A 1 67 ? 10.940 -1.053 -1.779 1.00 97.38 67 THR A N 1
ATOM 439 C CA . THR A 1 67 ? 10.721 -0.773 -0.359 1.00 97.38 67 THR A CA 1
ATOM 440 C C . THR A 1 67 ? 9.596 0.241 -0.243 1.00 97.38 67 THR A C 1
ATOM 442 O O . THR A 1 67 ? 9.743 1.401 -0.631 1.00 97.38 67 THR A O 1
ATOM 445 N N . VAL A 1 68 ? 8.455 -0.205 0.275 1.00 97.94 68 VAL A N 1
ATOM 446 C CA . VAL A 1 68 ? 7.242 0.602 0.434 1.00 97.94 68 VAL A CA 1
ATOM 447 C C . VAL A 1 68 ? 7.181 1.095 1.874 1.00 97.94 68 VAL A C 1
ATOM 449 O O . VAL A 1 68 ? 7.313 0.300 2.800 1.00 97.94 68 VAL A O 1
ATOM 452 N N . THR A 1 69 ? 6.985 2.396 2.077 1.00 97.94 69 THR A N 1
ATOM 453 C CA . THR A 1 69 ? 6.927 3.026 3.404 1.00 97.94 69 THR A CA 1
ATOM 454 C C . THR A 1 69 ? 5.691 3.910 3.529 1.00 97.94 69 THR A C 1
ATOM 456 O O . THR A 1 69 ? 5.347 4.651 2.611 1.00 97.94 69 THR A O 1
ATOM 459 N N . TRP A 1 70 ? 5.002 3.843 4.666 1.00 96.69 70 TRP A N 1
ATOM 460 C CA . TRP A 1 70 ? 3.800 4.640 4.927 1.00 96.69 70 TRP A CA 1
ATOM 461 C C . TRP A 1 70 ? 3.680 5.033 6.396 1.00 96.69 70 TRP A C 1
ATOM 463 O O . TRP A 1 70 ? 4.292 4.425 7.271 1.00 96.69 70 TRP A O 1
ATOM 473 N N . ASN A 1 71 ? 2.865 6.049 6.679 1.00 94.12 71 ASN A N 1
ATOM 474 C CA . ASN A 1 71 ? 2.532 6.433 8.050 1.00 94.12 71 ASN A CA 1
ATOM 475 C C . ASN A 1 71 ? 1.540 5.441 8.661 1.00 94.12 71 ASN A C 1
ATOM 477 O O . ASN A 1 71 ? 0.584 5.023 8.005 1.00 94.12 71 ASN A O 1
ATOM 481 N N . THR A 1 72 ? 1.721 5.117 9.940 1.00 92.50 72 THR A N 1
ATOM 482 C CA . THR A 1 72 ? 0.819 4.216 10.664 1.00 92.50 72 THR A CA 1
ATOM 483 C C . THR A 1 72 ? -0.596 4.783 10.718 1.00 92.50 72 THR A C 1
ATOM 485 O O . THR A 1 72 ? -0.831 5.864 11.263 1.00 92.50 72 THR A O 1
ATOM 488 N N . ALA A 1 73 ? -1.557 4.020 10.200 1.00 90.31 73 ALA A N 1
ATOM 489 C CA . ALA A 1 73 ? -2.968 4.368 10.284 1.00 90.31 73 ALA A CA 1
ATOM 490 C C . ALA A 1 73 ? -3.481 4.155 11.714 1.00 90.31 73 ALA A C 1
ATOM 492 O O . ALA A 1 73 ? -3.149 3.156 12.357 1.00 90.31 73 ALA A O 1
ATOM 493 N N . ARG A 1 74 ? -4.321 5.075 12.204 1.00 88.00 74 ARG A N 1
ATOM 494 C CA . ARG A 1 74 ? -4.877 5.032 13.567 1.00 88.00 74 ARG A CA 1
ATOM 495 C C . ARG A 1 74 ? -6.415 5.122 13.602 1.00 88.00 74 ARG A C 1
ATOM 497 O O . ARG A 1 74 ? -6.948 6.099 14.128 1.00 88.00 74 ARG A O 1
ATOM 504 N N . PRO A 1 75 ? -7.138 4.135 13.039 1.00 76.19 75 PRO A N 1
ATOM 505 C CA . PRO A 1 75 ? -8.588 4.224 12.847 1.00 76.19 75 PRO A CA 1
ATOM 506 C C . PRO A 1 75 ? -9.422 4.128 14.143 1.00 76.19 75 PRO A C 1
ATOM 508 O O . PRO A 1 75 ? -10.523 4.652 14.191 1.00 76.19 75 PRO A O 1
ATOM 511 N N . PHE A 1 76 ? -8.941 3.527 15.236 1.00 76.19 76 PHE A N 1
ATOM 512 C CA . PHE A 1 76 ? -9.769 3.329 16.444 1.00 76.19 76 PHE A CA 1
ATOM 513 C C . PHE A 1 76 ? -9.385 4.293 17.561 1.00 76.19 76 PHE A C 1
ATOM 515 O O . PHE A 1 76 ? -8.676 3.916 18.496 1.00 76.19 76 PHE A O 1
ATOM 522 N N . GLY A 1 77 ? -9.804 5.557 17.446 1.00 72.88 77 GLY A N 1
ATOM 523 C CA . GLY A 1 77 ? -9.558 6.564 18.486 1.00 72.88 77 GLY A CA 1
ATOM 524 C C . GLY A 1 77 ? -8.069 6.748 18.804 1.00 72.88 77 GLY A C 1
ATOM 525 O O . GLY A 1 77 ? -7.694 6.867 19.966 1.00 72.88 77 GLY A O 1
ATOM 526 N N . GLY A 1 78 ? -7.205 6.683 17.783 1.00 78.88 78 GLY A N 1
ATOM 527 C CA . GLY A 1 78 ? -5.752 6.822 17.938 1.00 78.88 78 GLY A CA 1
ATOM 528 C C . GLY A 1 78 ? -4.975 5.506 18.076 1.00 78.88 78 GLY A C 1
ATOM 529 O O . GLY A 1 78 ? -3.739 5.521 18.023 1.00 78.88 78 GLY A O 1
ATOM 530 N N . ARG A 1 79 ? -5.653 4.356 18.200 1.00 85.81 79 ARG A N 1
ATOM 531 C CA . ARG A 1 79 ? -4.989 3.041 18.221 1.00 85.81 79 ARG A CA 1
ATOM 532 C C . ARG A 1 79 ? -4.461 2.670 16.832 1.00 85.81 79 ARG A C 1
ATOM 534 O O . ARG A 1 79 ? -5.194 2.853 15.859 1.00 85.81 79 ARG A O 1
ATOM 541 N N . PRO A 1 80 ? -3.230 2.141 16.730 1.00 89.88 80 PRO A N 1
ATOM 542 C CA . PRO A 1 80 ? -2.658 1.743 15.451 1.00 89.88 80 PRO A CA 1
ATOM 543 C C . PRO A 1 80 ? -3.418 0.568 14.824 1.00 89.88 80 PRO A C 1
ATOM 545 O O . PRO A 1 80 ? -3.939 -0.304 15.525 1.00 89.88 80 PRO A O 1
ATOM 548 N N . ALA A 1 81 ? -3.454 0.534 13.493 1.00 91.44 81 ALA A N 1
ATOM 549 C CA . ALA A 1 81 ? -3.848 -0.656 12.748 1.00 91.44 81 ALA A CA 1
ATOM 550 C C . ALA A 1 81 ? -2.909 -1.830 13.082 1.00 91.44 81 ALA A C 1
ATOM 552 O O . ALA A 1 81 ? -1.711 -1.637 13.300 1.00 91.44 81 ALA A O 1
ATOM 553 N N . THR A 1 82 ? -3.459 -3.042 13.140 1.00 92.62 82 THR A N 1
ATOM 554 C CA . THR A 1 82 ? -2.703 -4.258 13.495 1.00 92.62 82 THR A CA 1
ATOM 555 C C . THR A 1 82 ? -2.127 -4.959 12.273 1.00 92.62 82 THR A C 1
ATOM 557 O O . THR A 1 82 ? -1.265 -5.818 12.415 1.00 92.62 82 THR A O 1
ATOM 560 N N . GLY A 1 83 ? -2.581 -4.590 11.078 1.00 94.94 83 GLY A N 1
ATOM 561 C CA . GLY A 1 83 ? -2.060 -5.104 9.824 1.00 94.94 83 GLY A CA 1
ATOM 562 C C . GLY A 1 83 ? -2.359 -4.178 8.655 1.00 94.94 83 GLY A C 1
ATOM 563 O O . GLY A 1 83 ? -3.050 -3.166 8.804 1.00 94.94 83 GLY A O 1
ATOM 564 N N . TYR A 1 84 ? -1.825 -4.531 7.491 1.00 95.50 84 TYR A N 1
ATOM 565 C CA . TYR A 1 84 ? -2.015 -3.794 6.249 1.00 95.50 84 TYR A CA 1
ATOM 566 C C . TYR A 1 84 ? -2.101 -4.747 5.061 1.00 95.50 84 TYR A C 1
ATOM 568 O O . TYR A 1 84 ? -1.310 -5.677 4.967 1.00 95.50 84 TYR A O 1
ATOM 576 N N . VAL A 1 85 ? -3.016 -4.495 4.132 1.00 95.50 85 VAL A N 1
ATOM 577 C CA . VAL A 1 85 ? -3.016 -5.139 2.813 1.00 95.50 85 VAL A CA 1
ATOM 578 C C . VAL A 1 85 ? -2.375 -4.184 1.824 1.00 95.50 85 VAL A C 1
ATOM 580 O O . VAL A 1 85 ? -2.780 -3.021 1.721 1.00 95.50 85 VAL A O 1
ATOM 583 N N . LEU A 1 86 ? -1.376 -4.677 1.101 1.00 96.25 86 LEU A N 1
ATOM 584 C CA . LEU A 1 86 ? -0.738 -3.937 0.027 1.00 96.25 86 LEU A CA 1
ATOM 585 C C . LEU A 1 86 ? -1.253 -4.422 -1.320 1.00 96.25 86 LEU A C 1
ATOM 587 O O . LEU A 1 86 ? -1.433 -5.618 -1.542 1.00 96.25 86 LEU A O 1
ATOM 591 N N . THR A 1 87 ? -1.428 -3.478 -2.235 1.00 95.62 87 THR A N 1
ATOM 592 C CA . THR A 1 87 ? -1.762 -3.774 -3.627 1.00 95.62 87 THR A CA 1
ATOM 593 C C . THR A 1 87 ? -0.718 -3.136 -4.519 1.00 95.62 87 THR A C 1
ATOM 595 O O . THR A 1 87 ? -0.428 -1.947 -4.381 1.00 95.62 87 THR A O 1
ATOM 598 N N . ARG A 1 88 ? -0.176 -3.930 -5.444 1.00 96.00 88 ARG A N 1
ATOM 599 C CA . ARG A 1 88 ? 0.753 -3.487 -6.481 1.00 96.00 88 ARG A CA 1
ATOM 600 C C . ARG A 1 88 ? 0.025 -3.398 -7.812 1.00 96.00 88 ARG A C 1
ATOM 602 O O . ARG A 1 88 ? -0.597 -4.365 -8.242 1.00 96.00 88 ARG A O 1
ATOM 609 N N . THR A 1 89 ? 0.160 -2.268 -8.490 1.00 96.12 89 THR A N 1
ATOM 610 C CA . THR A 1 89 ? -0.253 -2.107 -9.888 1.00 96.12 89 THR A CA 1
ATOM 611 C C . THR A 1 89 ? 0.975 -1.839 -10.738 1.00 96.12 89 THR A C 1
ATOM 613 O O . THR A 1 89 ? 1.797 -1.001 -10.368 1.00 96.12 89 THR A O 1
ATOM 616 N N . ALA A 1 90 ? 1.089 -2.527 -11.868 1.00 95.12 90 ALA A N 1
ATOM 617 C CA . ALA A 1 90 ? 2.227 -2.439 -12.768 1.00 95.12 90 ALA A CA 1
ATOM 618 C C . ALA A 1 90 ? 1.749 -2.282 -14.220 1.00 95.12 90 ALA A C 1
ATOM 620 O O . ALA A 1 90 ? 0.675 -2.766 -14.576 1.00 95.12 90 ALA A O 1
ATOM 621 N N . THR A 1 91 ? 2.515 -1.579 -15.059 1.00 96.38 91 THR A N 1
ATOM 622 C CA . THR A 1 91 ? 2.075 -1.265 -16.433 1.00 96.38 91 THR A CA 1
ATOM 623 C C . THR A 1 91 ? 2.269 -2.406 -17.422 1.00 96.38 91 THR A C 1
ATOM 625 O O . THR A 1 91 ? 1.593 -2.423 -18.445 1.00 96.38 91 THR A O 1
ATOM 628 N N . LEU A 1 92 ? 3.197 -3.332 -17.160 1.00 93.06 92 LEU A N 1
ATOM 629 C CA . LEU A 1 92 ? 3.548 -4.407 -18.101 1.00 93.06 92 LEU A CA 1
ATOM 630 C C . LEU A 1 92 ? 3.154 -5.808 -17.621 1.00 93.06 92 LEU A C 1
ATOM 632 O O . LEU A 1 92 ? 3.299 -6.773 -18.365 1.00 93.06 92 LEU A O 1
ATOM 636 N N . SER A 1 93 ? 2.667 -5.939 -16.388 1.00 89.25 93 SER A N 1
ATOM 637 C CA . SER A 1 93 ? 2.269 -7.221 -15.813 1.00 89.25 93 SER A CA 1
ATOM 638 C C . SER A 1 93 ? 1.237 -7.025 -14.708 1.00 89.25 93 SER A C 1
ATOM 640 O O . SER A 1 93 ? 1.278 -6.041 -13.976 1.00 89.25 93 SER A O 1
ATOM 642 N N . SER A 1 94 ? 0.335 -7.992 -14.561 1.00 87.19 94 SER A N 1
ATOM 643 C CA . SER A 1 94 ? -0.601 -8.102 -13.437 1.00 87.19 94 SER A CA 1
ATOM 644 C C . SER A 1 94 ? -0.163 -9.156 -12.415 1.00 87.19 94 SER A C 1
ATOM 646 O O . SER A 1 94 ? -0.972 -9.594 -11.597 1.00 87.19 94 SER A O 1
ATOM 648 N N . ALA A 1 95 ? 1.104 -9.587 -12.464 1.00 86.88 95 ALA A N 1
ATOM 649 C CA . ALA A 1 95 ? 1.646 -10.570 -11.533 1.00 86.88 95 ALA A CA 1
ATOM 650 C C . ALA A 1 95 ? 1.448 -10.125 -10.077 1.00 86.88 95 ALA A C 1
ATOM 652 O O . ALA A 1 95 ? 1.641 -8.951 -9.734 1.00 86.88 95 ALA A O 1
ATOM 653 N N . ALA A 1 96 ? 1.100 -11.081 -9.220 1.00 85.69 96 ALA A N 1
ATOM 654 C CA . ALA A 1 96 ? 0.926 -10.850 -7.796 1.00 85.69 96 ALA A CA 1
ATOM 655 C C . ALA A 1 96 ? 2.270 -10.567 -7.101 1.00 85.69 96 ALA A C 1
ATOM 657 O O . ALA A 1 96 ? 3.355 -10.829 -7.631 1.00 85.69 96 ALA A O 1
ATOM 658 N N . MET A 1 97 ? 2.204 -9.974 -5.909 1.00 90.62 97 MET A N 1
ATOM 659 C CA . MET A 1 97 ? 3.371 -9.879 -5.031 1.00 90.62 97 MET A CA 1
ATOM 660 C C . MET A 1 97 ? 3.640 -11.262 -4.438 1.00 90.62 97 MET A C 1
ATOM 662 O O . MET A 1 97 ? 2.971 -11.681 -3.494 1.00 90.62 97 MET A O 1
ATOM 666 N N . ASP A 1 98 ? 4.602 -11.976 -5.013 1.00 80.56 98 ASP A N 1
ATOM 667 C CA . ASP A 1 98 ? 4.888 -13.365 -4.640 1.00 80.56 98 ASP A CA 1
ATOM 668 C C . ASP A 1 98 ? 6.066 -13.489 -3.659 1.00 80.56 98 ASP A C 1
ATOM 670 O O . ASP A 1 98 ? 6.181 -14.485 -2.939 1.00 80.56 98 ASP A O 1
ATOM 674 N N . THR A 1 99 ? 6.904 -12.454 -3.568 1.00 85.75 99 THR A N 1
ATOM 675 C CA . THR A 1 99 ? 8.148 -12.446 -2.788 1.00 85.75 99 THR A CA 1
ATOM 676 C C . THR A 1 99 ? 8.300 -11.168 -1.969 1.00 85.75 99 THR A C 1
ATOM 678 O O . THR A 1 99 ? 7.935 -10.083 -2.408 1.00 85.75 99 THR A O 1
ATOM 681 N N . GLY A 1 100 ? 8.879 -11.291 -0.773 1.00 90.50 100 GLY A N 1
ATOM 682 C CA . GLY A 1 100 ? 9.032 -10.184 0.173 1.00 90.50 100 GLY A CA 1
ATOM 683 C C . GLY A 1 100 ? 7.949 -10.153 1.255 1.00 90.50 100 GLY A C 1
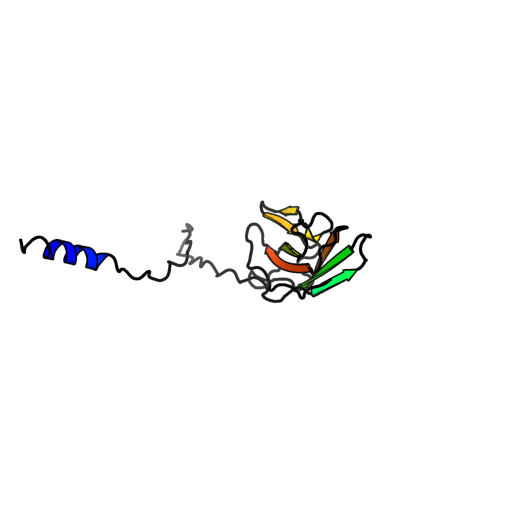ATOM 684 O O . GLY A 1 100 ? 7.079 -11.022 1.332 1.00 90.50 100 GLY A O 1
ATOM 685 N N . THR A 1 101 ? 8.033 -9.161 2.138 1.00 95.19 101 THR A N 1
ATOM 686 C CA . THR A 1 101 ? 7.134 -9.026 3.294 1.00 95.19 101 THR A CA 1
ATOM 687 C C . THR A 1 101 ? 5.794 -8.381 2.937 1.00 95.19 101 THR A C 1
ATOM 689 O O . THR A 1 101 ? 4.807 -8.642 3.623 1.00 95.19 101 THR A O 1
ATOM 692 N N . CYS A 1 102 ? 5.712 -7.613 1.842 1.00 94.81 102 CYS A N 1
ATOM 693 C CA . CYS A 1 102 ? 4.465 -6.967 1.411 1.00 94.81 102 CYS A CA 1
ATOM 694 C C . CYS A 1 102 ? 3.375 -7.959 0.979 1.00 94.81 102 CYS A C 1
ATOM 696 O O . CYS A 1 102 ? 2.198 -7.609 0.999 1.00 94.81 102 CYS A O 1
ATOM 698 N N . ARG A 1 103 ? 3.748 -9.198 0.623 1.00 93.06 103 ARG A N 1
ATOM 699 C CA . ARG A 1 103 ? 2.800 -10.279 0.313 1.00 93.06 103 ARG A CA 1
ATOM 700 C C . ARG A 1 103 ? 1.845 -10.561 1.476 1.00 93.06 103 ARG A C 1
ATOM 702 O O . ARG A 1 103 ? 0.698 -10.933 1.245 1.00 93.06 103 ARG A O 1
ATOM 709 N N . GLY A 1 104 ? 2.328 -10.401 2.708 1.00 92.12 104 GLY A N 1
ATOM 710 C CA . GLY A 1 104 ? 1.568 -10.695 3.915 1.00 92.12 104 GLY A CA 1
ATOM 711 C C . GLY A 1 104 ? 1.208 -12.175 4.085 1.00 92.12 104 GLY A C 1
ATOM 712 O O . GLY A 1 104 ? 1.650 -13.055 3.342 1.00 92.12 104 GLY A O 1
ATOM 713 N N . THR A 1 105 ? 0.397 -12.451 5.100 1.00 93.06 105 THR A N 1
ATOM 714 C CA . THR A 1 105 ? -0.140 -13.778 5.425 1.00 93.06 105 THR A CA 1
ATOM 715 C C . THR A 1 105 ? -1.652 -13.704 5.624 1.00 93.06 105 THR A C 1
ATOM 717 O O . THR A 1 105 ? -2.257 -12.633 5.568 1.00 93.06 105 THR A O 1
ATOM 720 N N . VAL A 1 106 ? -2.300 -14.850 5.828 1.00 92.81 106 VAL A N 1
ATOM 721 C CA . VAL A 1 106 ? -3.701 -14.861 6.260 1.00 92.81 106 VAL A CA 1
ATOM 722 C C . VAL A 1 106 ? -3.746 -14.572 7.759 1.00 92.81 106 VAL A C 1
ATOM 724 O O . VAL A 1 106 ? -3.196 -15.340 8.543 1.00 92.81 106 VAL A O 1
ATOM 727 N N . THR A 1 107 ? -4.411 -13.485 8.151 1.00 92.25 107 THR A N 1
ATOM 728 C CA . THR A 1 107 ? -4.595 -13.083 9.556 1.00 92.25 107 THR A CA 1
ATOM 729 C C . THR A 1 107 ? -6.080 -12.886 9.826 1.00 92.25 107 THR A C 1
ATOM 731 O O . THR A 1 107 ? -6.755 -12.182 9.082 1.00 92.25 107 THR A O 1
ATOM 734 N N . ASP A 1 108 ? -6.617 -13.561 10.845 1.00 90.25 108 ASP A N 1
ATOM 735 C CA . ASP A 1 108 ? -8.041 -13.523 11.225 1.00 90.25 108 ASP A CA 1
ATOM 736 C C . ASP A 1 108 ? -9.044 -13.844 10.095 1.00 90.25 108 ASP A C 1
ATOM 738 O O . ASP A 1 108 ? -10.234 -13.532 10.193 1.00 90.25 108 ASP A O 1
ATOM 742 N N . GLY A 1 109 ? -8.585 -14.522 9.037 1.00 90.56 109 GLY A N 1
ATOM 743 C CA . GLY A 1 109 ? -9.366 -14.850 7.839 1.00 90.56 109 GLY A CA 1
ATOM 744 C C . GLY A 1 109 ? -9.247 -13.831 6.699 1.00 90.56 109 GLY A C 1
ATOM 745 O O . GLY A 1 109 ? -9.810 -14.059 5.633 1.00 90.56 109 GLY A O 1
ATOM 746 N N . VAL A 1 110 ? -8.495 -12.743 6.887 1.00 91.69 110 VAL A N 1
ATOM 747 C CA . VAL A 1 110 ? -8.172 -11.768 5.837 1.00 91.69 110 VAL A CA 1
ATOM 748 C C . VAL A 1 110 ? -6.856 -12.184 5.165 1.00 91.69 110 VAL A C 1
ATOM 750 O O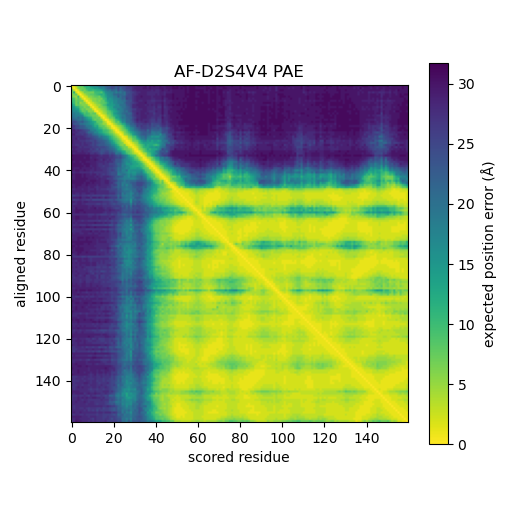 . VAL A 1 110 ? -5.843 -12.318 5.857 1.00 91.69 110 VAL A O 1
ATOM 753 N N . PRO A 1 111 ? -6.832 -12.433 3.844 1.00 93.00 111 PRO A N 1
ATOM 754 C CA . PRO A 1 111 ? -5.610 -12.794 3.134 1.00 93.00 111 PRO A CA 1
ATOM 755 C C . PRO A 1 111 ? -4.719 -11.577 2.855 1.00 93.00 111 PRO A C 1
ATOM 757 O O . PRO A 1 111 ? -5.200 -10.453 2.737 1.00 93.00 111 PRO A O 1
ATOM 760 N N . GLY A 1 112 ? -3.417 -11.821 2.688 1.00 93.88 112 GLY A N 1
ATOM 761 C CA . GLY A 1 112 ? -2.460 -10.808 2.228 1.00 93.88 112 GLY A CA 1
ATOM 762 C C . GLY A 1 112 ? -2.164 -9.703 3.244 1.00 93.88 112 GLY A C 1
ATOM 763 O O . GLY A 1 112 ? -1.806 -8.590 2.866 1.00 93.88 112 GLY A O 1
ATOM 764 N N . VAL A 1 113 ? -2.340 -9.987 4.536 1.00 96.19 113 VAL A N 1
ATOM 765 C CA . VAL A 1 113 ? -2.112 -9.024 5.613 1.00 96.19 113 VAL A CA 1
ATOM 766 C C . VAL A 1 113 ? -0.640 -9.040 6.002 1.00 96.19 113 VAL A C 1
ATOM 768 O O . VAL A 1 113 ? -0.132 -10.011 6.560 1.00 96.19 113 VAL A O 1
ATOM 771 N N . TYR A 1 114 ? 0.055 -7.945 5.729 1.00 96.12 114 TYR A N 1
ATOM 772 C CA . TYR A 1 114 ? 1.319 -7.622 6.370 1.00 96.12 114 TYR A CA 1
ATOM 773 C C . TYR A 1 114 ? 1.056 -7.260 7.837 1.00 96.12 114 TYR A C 1
ATOM 775 O O . TYR A 1 114 ? 0.312 -6.319 8.123 1.00 96.12 114 TYR A O 1
ATOM 783 N N . VAL A 1 115 ? 1.674 -7.993 8.764 1.00 95.75 115 VAL A N 1
ATOM 784 C CA . VAL A 1 115 ? 1.608 -7.720 10.205 1.00 95.75 115 VAL A CA 1
ATOM 785 C C . VAL A 1 115 ? 2.912 -7.040 10.629 1.00 95.75 115 VAL A C 1
ATOM 787 O O . VAL A 1 115 ? 3.967 -7.679 10.583 1.00 95.75 115 VAL A O 1
ATOM 790 N N . PRO A 1 116 ? 2.879 -5.759 11.035 1.00 94.00 116 PRO A N 1
ATOM 791 C CA . PRO A 1 116 ? 4.069 -5.075 11.510 1.00 94.00 116 PRO A CA 1
ATOM 792 C C . PRO A 1 116 ? 4.665 -5.730 12.754 1.00 94.00 116 PRO A C 1
ATOM 794 O O . PRO A 1 116 ? 3.943 -6.048 13.697 1.00 94.00 116 PRO A O 1
ATOM 797 N N . ALA A 1 117 ? 5.995 -5.806 12.821 1.00 93.44 117 ALA A N 1
ATOM 798 C CA . ALA A 1 117 ? 6.690 -6.211 14.045 1.00 93.44 117 ALA A CA 1
ATOM 799 C C . ALA A 1 117 ? 6.456 -5.218 15.203 1.00 93.44 117 ALA A C 1
ATOM 801 O O . ALA A 1 117 ? 6.422 -5.609 16.366 1.00 93.44 117 ALA A O 1
ATOM 802 N N . SER A 1 118 ? 6.270 -3.931 14.881 1.00 94.31 118 SER A N 1
ATOM 803 C CA . SER A 1 118 ? 5.919 -2.883 15.843 1.00 94.31 118 SER A CA 1
ATOM 804 C C . SER A 1 118 ? 4.741 -2.047 15.326 1.00 94.31 118 SER A C 1
ATOM 806 O O . SER A 1 118 ? 4.936 -1.025 14.660 1.00 94.31 118 SER A O 1
ATOM 808 N N . PRO A 1 119 ? 3.490 -2.439 15.640 1.00 91.25 119 PRO A N 1
ATOM 809 C CA . PRO A 1 119 ? 2.302 -1.700 15.204 1.00 91.25 119 PRO A CA 1
ATOM 810 C C . PRO A 1 119 ? 2.275 -0.244 15.695 1.00 91.25 119 PRO A C 1
ATOM 812 O O . PRO A 1 119 ? 1.668 0.616 15.069 1.00 91.25 119 PRO A O 1
ATOM 815 N N . GLY A 1 120 ? 2.948 0.053 16.813 1.00 90.31 120 GLY A N 1
ATOM 816 C CA . GLY A 1 120 ? 2.998 1.389 17.410 1.00 90.31 120 GLY A CA 1
ATOM 817 C C . GLY A 1 120 ? 3.966 2.376 16.747 1.00 90.31 120 GLY A C 1
ATOM 818 O O . GLY A 1 120 ? 3.919 3.557 17.097 1.00 90.31 120 GLY A O 1
ATOM 819 N N . ALA A 1 121 ? 4.822 1.925 15.820 1.00 94.31 121 ALA A N 1
ATOM 820 C CA . ALA A 1 121 ? 5.788 2.780 15.131 1.00 94.31 121 ALA A CA 1
ATOM 821 C C . ALA A 1 121 ? 5.103 3.940 14.383 1.00 94.31 121 ALA A C 1
ATOM 823 O O . ALA A 1 121 ? 3.931 3.856 14.013 1.00 94.31 121 ALA A O 1
ATOM 824 N N . ALA A 1 122 ? 5.818 5.048 14.166 1.00 92.44 122 ALA A N 1
ATOM 825 C CA . ALA A 1 122 ? 5.274 6.196 13.432 1.00 92.44 122 ALA A CA 1
ATOM 826 C C . ALA A 1 122 ? 5.027 5.858 11.953 1.00 92.44 122 ALA A C 1
ATOM 828 O O . ALA A 1 122 ? 4.006 6.243 11.381 1.00 92.44 122 ALA A O 1
ATOM 829 N N . THR A 1 123 ? 5.942 5.088 11.373 1.00 95.31 123 THR A N 1
ATOM 830 C CA . THR A 1 123 ? 5.889 4.590 10.004 1.00 95.31 123 THR A CA 1
ATOM 831 C C . THR A 1 123 ? 5.994 3.074 9.986 1.00 95.31 123 THR A C 1
ATOM 833 O O . THR A 1 123 ? 6.498 2.452 10.920 1.00 95.31 123 THR A O 1
ATOM 836 N N . GLN A 1 124 ? 5.500 2.488 8.906 1.00 96.75 124 GLN A N 1
ATOM 837 C CA . GLN A 1 124 ? 5.571 1.069 8.609 1.00 96.75 124 GLN A CA 1
ATOM 838 C C . GLN A 1 124 ? 6.259 0.883 7.267 1.00 96.75 124 GLN A C 1
ATOM 840 O O . GLN A 1 124 ? 6.215 1.771 6.411 1.00 96.75 124 GLN A O 1
ATOM 845 N N . THR A 1 125 ? 6.905 -0.265 7.096 1.00 97.50 125 THR A N 1
ATOM 846 C CA . THR A 1 125 ? 7.626 -0.576 5.869 1.00 97.50 125 THR A CA 1
ATOM 847 C C . THR A 1 125 ? 7.532 -2.052 5.531 1.00 97.50 125 THR A C 1
ATOM 849 O O . THR A 1 125 ? 7.540 -2.909 6.416 1.00 97.50 125 THR A O 1
ATOM 852 N N . CYS A 1 126 ? 7.454 -2.353 4.243 1.00 97.12 126 CYS A N 1
ATOM 853 C CA . CYS A 1 126 ? 7.584 -3.706 3.735 1.00 97.12 126 CYS A CA 1
ATOM 854 C C . CYS A 1 126 ? 8.369 -3.702 2.424 1.00 97.12 126 CYS A C 1
ATOM 856 O O . CYS A 1 126 ? 8.539 -2.669 1.773 1.00 97.12 126 CYS A O 1
ATOM 858 N N . THR A 1 127 ? 8.834 -4.885 2.043 1.00 96.62 127 THR A N 1
ATOM 859 C CA . THR A 1 127 ? 9.564 -5.121 0.802 1.00 96.62 127 THR A CA 1
ATOM 860 C C . THR A 1 127 ? 8.770 -6.026 -0.127 1.00 96.62 127 THR A C 1
ATOM 862 O O . THR A 1 127 ? 8.187 -7.020 0.311 1.00 96.62 127 THR A O 1
ATOM 865 N N . ASP A 1 128 ? 8.766 -5.689 -1.408 1.00 95.50 128 ASP A N 1
ATOM 866 C CA . ASP A 1 128 ? 8.292 -6.534 -2.500 1.00 95.50 128 ASP A CA 1
ATOM 867 C C . ASP A 1 128 ? 9.450 -6.746 -3.473 1.00 95.50 128 ASP A C 1
ATOM 869 O O . ASP A 1 128 ? 10.047 -5.785 -3.954 1.00 95.50 128 ASP A O 1
ATOM 873 N N . SER A 1 129 ? 9.790 -8.000 -3.747 1.00 93.25 129 SER A N 1
ATOM 874 C CA . SER A 1 129 ? 10.905 -8.339 -4.632 1.00 93.25 129 SER A CA 1
ATOM 875 C C . SER A 1 129 ? 10.403 -9.135 -5.822 1.00 93.25 129 SER A C 1
ATOM 877 O O . SER A 1 129 ? 9.527 -9.985 -5.687 1.00 93.25 129 SER A O 1
ATOM 879 N N . THR A 1 130 ? 10.967 -8.902 -7.001 1.00 91.69 130 THR A N 1
ATOM 880 C CA . THR A 1 130 ? 10.594 -9.625 -8.219 1.00 91.69 130 THR A CA 1
ATOM 881 C C . THR A 1 130 ? 11.749 -9.681 -9.210 1.00 91.69 130 THR A C 1
ATOM 883 O O . THR A 1 130 ? 12.584 -8.785 -9.259 1.00 91.69 130 THR A O 1
ATOM 886 N N . THR A 1 131 ? 11.793 -10.724 -10.031 1.00 91.12 131 THR A N 1
ATOM 887 C CA . THR A 1 131 ? 12.677 -10.811 -11.206 1.00 91.12 131 THR A CA 1
ATOM 888 C C . THR A 1 131 ? 11.952 -10.431 -12.500 1.00 91.12 131 THR A C 1
ATOM 890 O O . THR A 1 131 ? 12.561 -10.396 -13.568 1.00 91.12 131 THR A O 1
ATOM 893 N N . LEU A 1 132 ? 10.648 -10.142 -12.425 1.00 90.69 132 LEU A N 1
ATOM 894 C CA . LEU A 1 132 ? 9.842 -9.754 -13.575 1.00 90.69 132 LEU A CA 1
ATOM 895 C C . LEU A 1 132 ? 10.063 -8.282 -13.923 1.00 90.69 132 LEU A C 1
ATOM 897 O O . LEU A 1 132 ? 10.152 -7.416 -13.051 1.00 90.69 132 LEU A O 1
ATOM 901 N N . TYR A 1 133 ? 10.070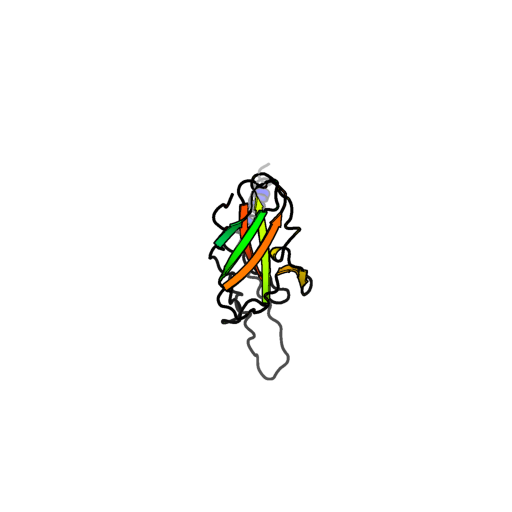 -7.980 -15.218 1.00 89.06 133 TYR A N 1
ATOM 902 C CA . TYR A 1 133 ? 10.035 -6.602 -15.688 1.00 89.06 133 TYR A CA 1
ATOM 903 C C . TYR A 1 133 ? 8.598 -6.066 -15.631 1.00 89.06 133 TYR A C 1
ATOM 905 O O . TYR A 1 133 ? 7.767 -6.374 -16.483 1.00 89.06 133 TYR A O 1
ATOM 913 N N . LEU A 1 134 ? 8.295 -5.286 -14.592 1.00 90.88 134 LEU A N 1
ATOM 914 C CA . LEU A 1 134 ? 6.940 -4.794 -14.311 1.00 90.88 134 LEU A CA 1
ATOM 915 C C . LEU A 1 134 ? 6.599 -3.458 -15.002 1.00 90.88 134 LEU A C 1
ATOM 917 O O . LEU A 1 134 ? 5.433 -3.057 -15.033 1.00 90.88 134 LEU A O 1
ATOM 921 N N . GLY A 1 135 ? 7.586 -2.776 -15.585 1.00 91.88 135 GLY A N 1
ATOM 922 C CA . GLY A 1 135 ? 7.426 -1.405 -16.073 1.00 91.88 135 GLY A CA 1
ATOM 923 C C . GLY A 1 135 ? 7.278 -0.422 -14.912 1.00 91.88 135 GLY A C 1
ATOM 924 O O . GLY A 1 135 ? 7.991 -0.536 -13.922 1.00 91.88 135 GLY A O 1
ATOM 925 N N . ALA A 1 136 ? 6.361 0.539 -15.024 1.00 94.00 136 ALA A N 1
ATOM 926 C CA . ALA A 1 136 ? 6.082 1.468 -13.936 1.00 94.00 136 ALA A CA 1
ATOM 927 C C . ALA A 1 136 ? 5.201 0.800 -12.873 1.00 94.00 136 ALA A C 1
ATOM 929 O O . ALA A 1 136 ? 4.139 0.263 -13.194 1.00 94.00 136 ALA A O 1
ATOM 930 N N . VAL A 1 137 ? 5.616 0.879 -11.611 1.00 95.50 137 VAL A N 1
ATOM 931 C CA . VAL A 1 137 ? 4.945 0.258 -10.468 1.00 95.50 137 VAL A CA 1
ATOM 932 C C . VAL A 1 137 ? 4.399 1.323 -9.521 1.00 95.50 137 VAL A C 1
ATOM 934 O O . VAL A 1 137 ? 5.053 2.330 -9.249 1.00 95.50 137 VAL A O 1
ATOM 937 N N . ARG A 1 138 ? 3.188 1.099 -9.005 1.00 97.44 138 ARG A N 1
ATOM 938 C CA . ARG A 1 138 ? 2.564 1.897 -7.943 1.00 97.44 138 ARG A CA 1
ATOM 939 C C . ARG A 1 138 ? 1.996 0.994 -6.856 1.00 97.44 138 ARG A C 1
ATOM 941 O O . ARG A 1 138 ? 1.581 -0.129 -7.146 1.00 97.44 138 ARG A O 1
ATOM 948 N N . TYR A 1 139 ? 1.930 1.521 -5.637 1.00 96.94 139 TYR A N 1
ATOM 949 C CA . TYR A 1 139 ? 1.395 0.818 -4.474 1.00 96.94 139 TYR A CA 1
ATOM 950 C C . TYR A 1 139 ? 0.289 1.605 -3.786 1.00 96.94 139 TYR A C 1
ATOM 952 O O . TYR A 1 139 ? 0.348 2.832 -3.694 1.00 96.94 139 TYR A O 1
ATOM 960 N N . THR A 1 140 ? -0.682 0.878 -3.246 1.00 96.25 140 THR A N 1
ATOM 961 C CA . THR A 1 140 ? -1.665 1.383 -2.280 1.00 96.25 140 THR A CA 1
ATOM 962 C C . THR A 1 140 ? -1.609 0.546 -1.012 1.00 96.25 140 THR A C 1
ATOM 964 O O . THR A 1 140 ? -1.319 -0.651 -1.070 1.00 96.25 140 THR A O 1
ATOM 967 N N . VAL A 1 141 ? -1.936 1.161 0.121 1.00 95.62 141 VAL A N 1
ATOM 968 C CA . VAL A 1 141 ? -1.922 0.512 1.433 1.00 95.62 141 VAL A CA 1
ATOM 969 C C . VAL A 1 141 ? -3.300 0.617 2.073 1.00 95.62 141 VAL A C 1
ATOM 971 O O . VAL A 1 141 ? -3.873 1.701 2.144 1.00 95.62 141 VAL A O 1
ATOM 974 N N . THR A 1 142 ? -3.813 -0.503 2.574 1.00 94.50 142 THR A N 1
ATOM 975 C CA . THR A 1 142 ? -5.128 -0.582 3.218 1.00 94.50 142 THR A CA 1
ATOM 976 C C . THR A 1 142 ? -4.968 -1.059 4.661 1.00 94.50 142 THR A C 1
ATOM 978 O O . THR A 1 142 ? -4.438 -2.150 4.862 1.00 94.50 142 THR A O 1
ATOM 981 N N . PRO A 1 143 ? -5.379 -0.286 5.683 1.00 93.81 143 PRO A N 1
ATOM 982 C CA . PRO A 1 143 ? -5.229 -0.702 7.072 1.00 93.81 143 PRO A CA 1
ATOM 983 C C . PRO A 1 143 ? -6.207 -1.822 7.435 1.00 93.81 143 PRO A C 1
ATOM 985 O O . PRO A 1 143 ? -7.353 -1.831 6.990 1.00 93.81 143 PRO A O 1
ATOM 988 N N . VAL A 1 144 ? -5.754 -2.731 8.293 1.00 92.44 144 VAL A N 1
ATOM 989 C CA . VAL A 1 144 ? -6.521 -3.868 8.811 1.00 92.44 144 VAL A CA 1
ATOM 990 C C . VAL A 1 144 ? -6.495 -3.857 10.336 1.00 92.44 144 VAL A C 1
ATOM 992 O O . VAL A 1 144 ? -5.472 -3.555 10.961 1.00 92.44 144 VAL A O 1
ATOM 995 N N . HIS A 1 145 ? -7.633 -4.185 10.945 1.00 89.19 145 HIS A N 1
ATOM 996 C CA . HIS A 1 145 ? -7.752 -4.381 12.387 1.00 89.19 145 HIS A CA 1
ATOM 997 C C . HIS A 1 145 ? -8.708 -5.539 12.679 1.00 89.19 145 HIS A C 1
ATOM 999 O O . HIS A 1 145 ? -9.919 -5.432 12.465 1.00 89.19 145 HIS A O 1
ATOM 1005 N N . GLY A 1 146 ? -8.157 -6.669 13.125 1.00 86.81 146 GLY A N 1
ATOM 1006 C CA . GLY A 1 146 ? -8.884 -7.938 13.148 1.00 86.81 146 GLY A CA 1
ATOM 1007 C C . GLY A 1 146 ? -9.431 -8.275 11.757 1.00 86.81 146 GLY A C 1
ATOM 1008 O O . GLY A 1 146 ? -8.690 -8.308 10.779 1.00 86.81 146 GLY A O 1
ATOM 1009 N N . ARG A 1 147 ? -10.753 -8.451 11.652 1.00 88.69 147 ARG A N 1
ATOM 1010 C CA . ARG A 1 147 ? -11.448 -8.714 10.376 1.00 88.69 147 ARG A CA 1
ATOM 1011 C C . ARG A 1 147 ? -11.863 -7.468 9.602 1.00 88.69 147 ARG A C 1
ATOM 1013 O O . ARG A 1 147 ? -12.363 -7.588 8.487 1.00 88.69 147 ARG A O 1
ATOM 1020 N N . TRP A 1 148 ? -11.713 -6.284 10.188 1.00 87.31 148 TRP A N 1
ATOM 1021 C CA . TRP A 1 148 ? -12.058 -5.052 9.497 1.00 87.31 148 TRP A CA 1
ATOM 1022 C C . TRP A 1 148 ? -10.943 -4.638 8.540 1.00 87.31 148 TRP A C 1
ATOM 1024 O O . TRP A 1 148 ? -9.771 -4.613 8.920 1.00 87.31 148 TRP A O 1
ATOM 1034 N N . VAL A 1 149 ? -11.335 -4.259 7.325 1.00 90.19 149 VAL A N 1
ATOM 1035 C CA . VAL A 1 149 ? -10.462 -3.720 6.282 1.00 90.19 149 VAL A CA 1
ATOM 1036 C C . VAL A 1 149 ? -10.932 -2.304 5.965 1.00 90.19 149 VAL A C 1
ATOM 1038 O O . VAL A 1 149 ? -12.108 -2.088 5.678 1.00 90.19 149 VAL A O 1
ATOM 1041 N N . GLY A 1 150 ? -10.021 -1.339 6.062 1.00 88.94 150 GLY A N 1
ATOM 1042 C CA . GLY A 1 150 ? -10.322 0.069 5.826 1.00 88.94 150 GLY A CA 1
ATOM 1043 C C . GLY A 1 150 ? -10.320 0.472 4.355 1.00 88.94 150 GLY A C 1
ATOM 1044 O O . GLY A 1 150 ? -10.267 -0.355 3.449 1.00 88.94 150 GLY A O 1
ATOM 1045 N N . ALA A 1 151 ? -10.350 1.783 4.121 1.00 88.88 151 ALA A N 1
ATOM 1046 C CA . ALA A 1 151 ? -10.144 2.345 2.789 1.00 88.88 151 ALA A CA 1
ATOM 1047 C C . ALA A 1 151 ? -8.658 2.311 2.400 1.00 88.88 151 ALA A C 1
ATOM 1049 O O . ALA A 1 151 ? -7.785 2.547 3.243 1.00 88.88 151 ALA A O 1
ATOM 1050 N N . ALA A 1 152 ? -8.386 2.056 1.122 1.00 92.00 152 ALA A N 1
ATOM 1051 C CA . ALA A 1 152 ? -7.043 2.142 0.566 1.00 92.00 152 ALA A CA 1
ATOM 1052 C C . ALA A 1 152 ? -6.540 3.595 0.545 1.00 92.00 152 ALA A C 1
ATOM 1054 O O . ALA A 1 152 ? -7.312 4.537 0.354 1.00 92.00 152 ALA A O 1
ATOM 1055 N N . SER A 1 153 ? -5.231 3.765 0.704 1.00 93.25 153 SER A N 1
ATOM 1056 C CA . SER A 1 153 ? -4.552 5.041 0.494 1.00 93.25 153 SER A CA 1
ATOM 1057 C C . SER A 1 153 ? -4.632 5.509 -0.961 1.00 93.25 153 SER A C 1
ATOM 1059 O O . SER A 1 153 ? -4.902 4.722 -1.873 1.00 93.25 153 SER A O 1
ATOM 1061 N N . ALA A 1 154 ? -4.259 6.768 -1.214 1.00 94.12 154 ALA A N 1
ATOM 1062 C CA . ALA A 1 154 ? -3.852 7.168 -2.556 1.00 94.12 154 ALA A CA 1
ATOM 1063 C C . ALA A 1 154 ? -2.689 6.288 -3.058 1.00 94.12 154 ALA A C 1
ATOM 1065 O O . ALA A 1 154 ? -1.895 5.759 -2.270 1.00 94.12 154 ALA A O 1
ATOM 1066 N N . ALA A 1 155 ? -2.596 6.130 -4.377 1.00 95.94 155 ALA A N 1
ATOM 1067 C CA . ALA A 1 155 ? -1.504 5.395 -4.999 1.00 95.94 155 ALA A CA 1
ATOM 1068 C C . ALA A 1 155 ? -0.188 6.173 -4.886 1.00 95.94 155 ALA A C 1
ATOM 1070 O O . ALA A 1 155 ? -0.167 7.399 -5.017 1.00 95.94 155 ALA A O 1
ATOM 1071 N N . SER A 1 156 ? 0.917 5.452 -4.706 1.00 97.56 156 SER A N 1
ATOM 1072 C CA . SER A 1 156 ? 2.257 6.030 -4.763 1.00 97.56 156 SER A CA 1
ATOM 1073 C C . SER A 1 156 ? 2.537 6.711 -6.106 1.00 97.56 156 SER A C 1
ATOM 1075 O O . SER A 1 156 ? 1.874 6.474 -7.131 1.00 97.56 156 SER A O 1
ATOM 1077 N N . ALA A 1 157 ? 3.604 7.512 -6.121 1.00 97.44 157 ALA A N 1
ATOM 1078 C CA . ALA A 1 157 ? 4.267 7.862 -7.367 1.00 97.44 157 ALA A CA 1
ATOM 1079 C C . ALA A 1 157 ? 4.681 6.586 -8.120 1.00 97.44 157 ALA A C 1
ATOM 1081 O O . ALA A 1 157 ? 4.937 5.541 -7.511 1.00 97.44 157 ALA A O 1
ATOM 1082 N N . ALA A 1 158 ? 4.711 6.680 -9.447 1.00 95.94 158 ALA A N 1
ATOM 1083 C CA . ALA A 1 158 ? 5.217 5.607 -10.284 1.00 95.94 158 ALA A CA 1
ATOM 1084 C C . ALA A 1 158 ? 6.729 5.474 -10.081 1.00 95.94 158 ALA A C 1
ATOM 1086 O O . ALA A 1 158 ? 7.453 6.463 -10.203 1.00 95.94 158 ALA A O 1
ATOM 1087 N N . VAL A 1 159 ? 7.187 4.259 -9.799 1.00 94.00 159 VAL A N 1
ATOM 1088 C CA . VAL A 1 159 ? 8.607 3.916 -9.714 1.00 94.00 159 VAL A CA 1
ATOM 1089 C C . VAL A 1 159 ? 8.911 2.916 -10.813 1.00 94.00 159 VAL A C 1
ATOM 1091 O O . VAL A 1 159 ? 8.124 2.000 -11.048 1.00 94.00 159 VAL A O 1
ATOM 1094 N N . PHE A 1 160 ? 10.017 3.130 -11.514 1.00 88.62 160 PHE A N 1
ATOM 1095 C CA . PHE A 1 160 ? 10.457 2.252 -12.587 1.00 88.62 160 PHE A CA 1
ATOM 1096 C C . PHE A 1 160 ? 11.357 1.213 -12.002 1.00 88.62 160 PHE A C 1
ATOM 1098 O O . PHE A 1 160 ? 12.343 1.603 -11.340 1.00 88.62 160 PHE A O 1
#